Protein AF-W2FJC3-F1 (afdb_monomer)

Solvent-accessible surface area (backbone atoms only — not comparable to full-atom values): 7559 Å² total; per-residue (Å²): 133,71,69,68,61,64,61,53,52,72,72,64,57,83,71,74,96,73,76,71,91,40,78,66,63,78,66,48,84,71,62,97,71,43,64,68,55,53,50,55,52,50,41,62,74,61,22,52,79,92,49,83,65,44,81,54,95,76,22,34,35,27,46,49,66,61,56,48,53,50,51,42,54,50,19,63,74,70,74,44,81,68,68,58,67,70,58,43,57,55,47,50,35,68,78,37,75,73,34,45,74,47,76,48,77,56,98,90,43,81,48,51,28,37,35,35,52,60,82,48,45,82,128

pLDDT: mean 77.77, std 18.78, range [38.41, 96.06]

Secondary structure (DSSP, 8-state):
--HHHHHHHTT-----S-----HHHHTS---TTSHHHHHHHHHHHHTTTTS--EEETTEEEEEHHHHHHHHHHHHHHHTPPPPPHHHHHHHHHHH-TT-EEEEEEETTEEEEEEEEEGGGS--

Mean predicted aligned error: 11.92 Å

Radius of gyration: 17.46 Å; Cα contacts (8 Å, |Δi|>4): 116; chains: 1; bounding box: 32×30×60 Å

Nearest PDB structures (foldseek):
  1dp7-assembly1_P-2  TM=6.918E-01  e=5.496E-02  unclassified
  5x11-assembly3_D  TM=5.726E-01  e=8.435E-01  Bacillus spizizenii str. W23
  5x11-assembly4_G  TM=5.157E-01  e=1.548E+00  Bacillus spizizenii str. W23
  7q34-assembly2_C  TM=5.155E-01  e=2.672E+00  Lactococcus lactis subsp. lactis
  3f8f-assembly1_B  TM=4.908E-01  e=5.210E+00  Lactococcus cremoris subsp. cremoris MG1363

Organism: Phytophthora nicotianae (NCBI:txid4792)

Sequence (123 aa):
MNKFYTYLKQFANPKPKSFFRTSIYDSMPTASNEGIVNYVNELKESGLNEIVHTESQGQYRVEGDIMYQHYQRWCETAGEVPDKRSKFCEKISKLEKRITFKRYKENGATSYGFFFPNDFNPV

Structure (mmCIF, N/CA/C/O backbone):
data_AF-W2FJC3-F1
#
_entry.id   AF-W2FJC3-F1
#
loop_
_atom_site.group_PDB
_atom_site.id
_atom_site.type_symbol
_atom_site.label_atom_id
_atom_site.label_alt_id
_atom_site.label_comp_id
_atom_site.label_asym_id
_atom_site.label_entity_id
_atom_site.label_seq_id
_atom_site.pdbx_PDB_ins_code
_atom_site.Cartn_x
_atom_site.Cartn_y
_atom_site.Cartn_z
_atom_site.occupancy
_atom_site.B_iso_or_equiv
_atom_site.auth_seq_id
_atom_site.auth_comp_id
_atom_site.auth_asym_id
_atom_site.auth_atom_id
_atom_site.pdbx_PDB_model_num
ATOM 1 N N . MET A 1 1 ? -18.001 -3.771 -40.292 1.00 48.88 1 MET A N 1
ATOM 2 C CA . MET A 1 1 ? -17.339 -4.303 -39.077 1.00 48.88 1 MET A CA 1
ATOM 3 C C . MET A 1 1 ? -15.962 -4.823 -39.457 1.00 48.88 1 MET A C 1
ATOM 5 O O . MET A 1 1 ? -15.865 -5.668 -40.338 1.00 48.88 1 MET A O 1
ATOM 9 N N . ASN A 1 2 ? -14.908 -4.247 -38.878 1.00 48.25 2 ASN A N 1
ATOM 10 C CA . ASN A 1 2 ? -13.526 -4.452 -39.311 1.00 48.25 2 ASN A CA 1
ATOM 11 C C . ASN A 1 2 ? -12.990 -5.796 -38.769 1.00 48.25 2 ASN A C 1
ATOM 13 O O . ASN A 1 2 ? -12.710 -5.919 -37.578 1.00 48.25 2 ASN A O 1
ATOM 17 N N . LYS A 1 3 ? -12.907 -6.816 -39.636 1.00 53.28 3 LYS A N 1
ATOM 18 C CA . LYS A 1 3 ? -12.598 -8.224 -39.293 1.00 53.28 3 LYS A CA 1
ATOM 19 C C . LYS A 1 3 ? -11.234 -8.414 -38.6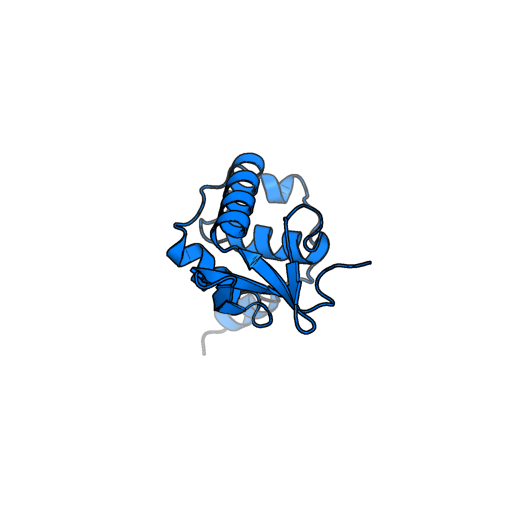06 1.00 53.28 3 LYS A C 1
ATOM 21 O O . LYS A 1 3 ? -11.048 -9.388 -37.884 1.00 53.28 3 LYS A O 1
ATOM 26 N N . PHE A 1 4 ? -10.323 -7.455 -38.768 1.00 54.53 4 PHE A N 1
ATOM 27 C CA . PHE A 1 4 ? -9.021 -7.419 -38.094 1.00 54.53 4 PHE A CA 1
ATOM 28 C C . PHE A 1 4 ? -9.130 -7.301 -36.567 1.00 54.53 4 PHE A C 1
ATOM 30 O O . PHE A 1 4 ? -8.398 -7.961 -35.834 1.00 54.53 4 PHE A O 1
ATOM 37 N N . TYR A 1 5 ? -10.080 -6.503 -36.071 1.00 52.84 5 TYR A N 1
ATOM 38 C CA . TYR A 1 5 ? -10.243 -6.270 -34.634 1.00 52.84 5 TYR A CA 1
ATOM 39 C C . TYR A 1 5 ? -10.733 -7.528 -33.898 1.00 52.84 5 TYR A C 1
ATOM 41 O O . TYR A 1 5 ? -10.348 -7.796 -32.761 1.00 52.84 5 TYR A O 1
ATOM 49 N N . THR A 1 6 ? -11.549 -8.345 -34.567 1.00 56.38 6 THR A N 1
ATOM 50 C CA . THR A 1 6 ? -12.068 -9.605 -34.019 1.00 56.38 6 THR A CA 1
ATOM 51 C C . THR A 1 6 ? -10.973 -10.663 -33.879 1.00 56.38 6 THR A C 1
ATOM 53 O O . THR A 1 6 ? -10.998 -11.432 -32.922 1.00 56.38 6 THR A O 1
ATOM 56 N N . TYR A 1 7 ? -9.990 -10.665 -34.786 1.00 57.50 7 TYR A N 1
ATOM 57 C CA . TYR A 1 7 ? -8.847 -11.580 -34.743 1.00 57.50 7 TYR A CA 1
ATOM 58 C C . TYR A 1 7 ? -7.922 -11.276 -33.555 1.00 57.50 7 TYR A C 1
ATOM 60 O O . TYR A 1 7 ? -7.507 -12.176 -32.831 1.00 57.50 7 TYR A O 1
ATOM 68 N N . LEU A 1 8 ? -7.676 -9.990 -33.281 1.00 56.16 8 LEU A N 1
ATOM 69 C CA . LEU A 1 8 ? -6.838 -9.554 -32.157 1.00 56.16 8 LEU A CA 1
ATOM 70 C C . LEU A 1 8 ? -7.471 -9.839 -30.787 1.00 56.16 8 LEU A C 1
ATOM 72 O O . LEU A 1 8 ? -6.759 -10.075 -29.814 1.00 56.16 8 LEU A O 1
ATOM 76 N N . LYS A 1 9 ? -8.806 -9.883 -30.704 1.00 51.56 9 LYS A N 1
ATOM 77 C CA . LYS A 1 9 ? -9.529 -10.170 -29.455 1.00 51.56 9 LYS A CA 1
ATOM 78 C C . LYS A 1 9 ? -9.243 -11.560 -28.882 1.00 51.56 9 LYS A C 1
ATOM 80 O O . LYS A 1 9 ? -9.331 -11.735 -27.674 1.00 51.56 9 LYS A O 1
ATOM 85 N N . GLN A 1 10 ? -8.880 -12.526 -29.725 1.00 49.50 10 GLN A N 1
ATOM 86 C CA . GLN A 1 10 ? -8.557 -13.893 -29.298 1.00 49.50 10 GLN A CA 1
ATOM 87 C C . GLN A 1 10 ? -7.209 -13.968 -28.563 1.00 49.50 10 GLN A C 1
ATOM 89 O O . GLN A 1 10 ? -7.023 -14.812 -27.690 1.00 49.50 10 GLN A O 1
ATOM 94 N N . PHE A 1 11 ? -6.300 -13.038 -28.866 1.00 52.44 11 PHE A N 1
ATOM 95 C CA . PHE A 1 11 ? -5.015 -12.882 -28.180 1.00 52.44 11 PHE A CA 1
ATOM 96 C C . PHE A 1 11 ? -5.086 -11.902 -27.001 1.00 52.44 11 PHE A C 1
ATOM 98 O O . PHE A 1 11 ? -4.182 -11.874 -26.172 1.00 52.44 11 PHE A O 1
ATOM 105 N N . ALA A 1 12 ? -6.176 -11.138 -26.890 1.00 49.56 12 ALA A N 1
ATOM 106 C CA . ALA A 1 12 ? -6.459 -10.215 -25.792 1.00 49.56 12 ALA A CA 1
ATOM 107 C C . ALA A 1 12 ? -7.154 -10.896 -24.595 1.00 49.56 12 ALA A C 1
ATOM 109 O O . ALA A 1 12 ? -7.859 -10.237 -23.830 1.00 49.56 12 ALA A O 1
ATOM 110 N N . ASN A 1 13 ? -6.987 -12.212 -24.432 1.00 48.31 13 ASN A N 1
ATOM 111 C CA . ASN A 1 13 ? -7.396 -12.882 -23.205 1.00 48.31 13 ASN A CA 1
ATOM 112 C C . ASN A 1 13 ? -6.385 -12.538 -22.098 1.00 48.31 13 ASN A C 1
ATOM 114 O O .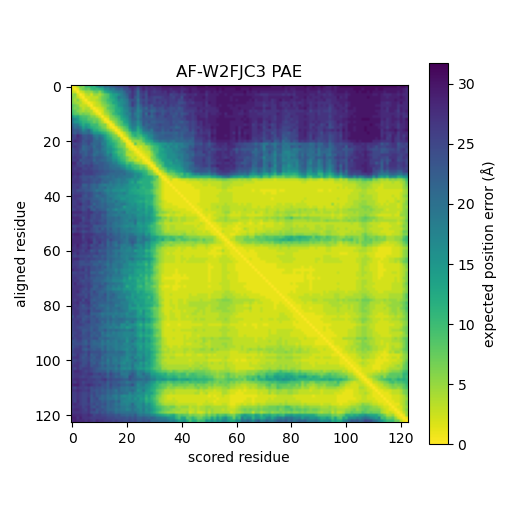 ASN A 1 13 ? -5.191 -12.800 -22.278 1.00 48.31 13 ASN A O 1
ATOM 118 N N . PRO A 1 14 ? -6.821 -11.977 -20.954 1.00 46.25 14 PRO A N 1
ATOM 119 C CA . PRO A 1 14 ? -5.948 -11.796 -19.806 1.00 46.25 14 PRO A CA 1
ATOM 120 C C . PRO A 1 14 ? -5.516 -13.187 -19.343 1.00 46.25 14 PRO A C 1
ATOM 122 O O . PRO A 1 14 ? -6.337 -13.989 -18.894 1.00 46.25 14 PRO A O 1
ATOM 125 N N . LYS A 1 15 ? -4.236 -13.511 -19.540 1.00 47.25 15 LYS A N 1
ATOM 126 C CA . LYS A 1 15 ? -3.696 -14.808 -19.140 1.00 47.25 15 LYS A CA 1
ATOM 127 C C . LYS A 1 15 ? -3.837 -14.988 -17.615 1.00 47.25 15 LYS A C 1
ATOM 129 O O . LYS A 1 15 ? -3.854 -13.992 -16.887 1.00 47.25 15 LYS A O 1
ATOM 134 N N . PRO A 1 16 ? -3.950 -16.235 -17.121 1.00 38.41 16 PRO A N 1
ATOM 135 C CA . PRO A 1 16 ? -4.111 -16.518 -15.697 1.00 38.41 16 PRO A CA 1
ATOM 136 C C . PRO A 1 16 ? -2.974 -15.911 -14.865 1.00 38.41 16 PRO A C 1
ATOM 138 O O . PRO A 1 16 ? -1.820 -15.911 -15.292 1.00 38.41 16 PRO A O 1
ATOM 141 N N . LYS A 1 17 ? -3.322 -15.415 -13.670 1.00 45.31 17 LYS A N 1
ATOM 142 C CA . LYS A 1 17 ? -2.446 -14.791 -12.660 1.00 45.31 17 LYS A CA 1
ATOM 143 C C . LYS A 1 17 ? -1.477 -15.790 -12.014 1.00 45.31 17 LYS A C 1
ATOM 145 O O . LYS A 1 17 ? -1.566 -16.084 -10.831 1.00 45.31 17 LYS A O 1
ATOM 150 N N . SER A 1 18 ? -0.581 -16.3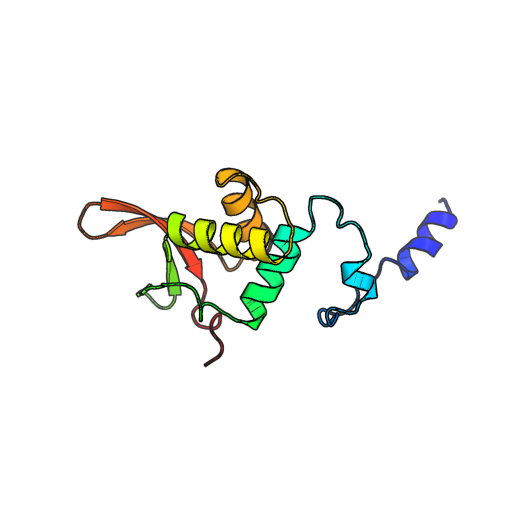41 -12.810 1.00 45.81 18 SER A N 1
ATOM 151 C CA . SER A 1 18 ? 0.599 -17.053 -12.332 1.00 45.81 18 SER A CA 1
ATOM 152 C C . SER A 1 18 ?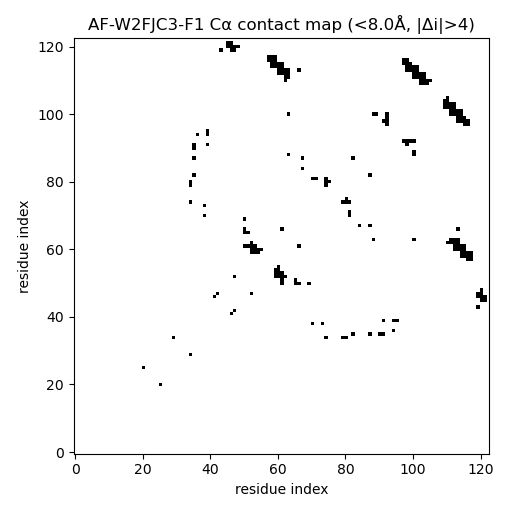 1.640 -16.963 -13.438 1.00 45.81 18 SER A C 1
ATOM 154 O O . SER A 1 18 ? 1.909 -17.915 -14.164 1.00 45.81 18 SER A O 1
ATOM 156 N N . PHE A 1 19 ? 2.149 -15.753 -13.662 1.00 46.50 19 PHE A N 1
ATOM 157 C CA . PHE A 1 19 ? 3.339 -15.576 -14.479 1.00 46.50 19 PHE A CA 1
ATOM 158 C C . PHE A 1 19 ? 4.508 -15.426 -13.526 1.00 46.50 19 PHE A C 1
ATOM 160 O O . PHE A 1 19 ? 4.817 -14.340 -13.048 1.00 46.50 19 PHE A O 1
ATOM 167 N N . PHE A 1 20 ? 5.113 -16.576 -13.236 1.00 45.50 20 PHE A N 1
ATOM 168 C CA . PHE A 1 20 ? 6.472 -16.685 -12.738 1.00 45.50 20 PHE A CA 1
ATOM 169 C C . PHE A 1 20 ? 7.346 -15.634 -13.430 1.00 45.50 20 PHE A C 1
ATOM 171 O O . PHE A 1 20 ? 7.363 -15.565 -14.665 1.00 45.50 20 PHE A O 1
ATOM 178 N N . ARG A 1 21 ? 8.060 -14.830 -12.633 1.00 42.94 21 ARG A N 1
ATOM 179 C CA . ARG A 1 21 ? 9.168 -13.986 -13.094 1.00 42.94 21 ARG A CA 1
ATOM 180 C C . ARG A 1 21 ? 10.105 -14.856 -13.934 1.00 42.94 21 ARG A C 1
ATOM 182 O O . ARG A 1 21 ? 10.839 -15.688 -13.411 1.00 42.94 21 ARG A O 1
ATOM 189 N N . THR A 1 22 ? 10.004 -14.732 -15.250 1.00 47.59 22 THR A N 1
ATOM 190 C CA . THR A 1 22 ? 10.933 -15.350 -16.198 1.00 47.59 22 THR A CA 1
ATOM 191 C C . THR A 1 22 ? 11.891 -14.265 -16.655 1.00 47.59 22 THR A C 1
ATOM 193 O O . THR A 1 22 ? 11.500 -13.104 -16.733 1.00 47.59 22 THR A O 1
ATOM 196 N N . SER A 1 23 ? 13.115 -14.637 -17.030 1.00 48.97 23 SER A N 1
ATOM 197 C CA . SER A 1 23 ? 14.121 -13.700 -17.558 1.00 48.97 23 SER A CA 1
ATOM 198 C C . SER A 1 23 ? 13.624 -12.868 -18.750 1.00 48.97 23 SER A C 1
ATOM 200 O O . SER A 1 23 ? 14.151 -11.799 -19.032 1.00 48.97 23 SER A O 1
ATOM 202 N N . ILE A 1 24 ? 12.581 -13.343 -19.439 1.00 45.09 24 ILE A N 1
ATOM 203 C CA . ILE A 1 24 ? 11.895 -12.628 -20.516 1.00 45.09 24 ILE A CA 1
ATOM 204 C C . ILE A 1 24 ? 11.040 -11.471 -19.970 1.00 45.09 24 ILE A C 1
ATOM 206 O O . ILE A 1 24 ? 11.028 -10.404 -20.577 1.00 45.09 24 ILE A O 1
ATOM 210 N N . TYR A 1 25 ? 10.356 -11.649 -18.836 1.00 49.69 25 TYR A N 1
ATOM 211 C CA . TYR A 1 25 ? 9.563 -10.596 -18.189 1.00 49.69 25 TYR A CA 1
ATOM 212 C C . TYR A 1 25 ? 10.460 -9.453 -17.694 1.00 49.69 25 TYR A C 1
ATOM 214 O O . TYR A 1 25 ? 10.161 -8.296 -17.964 1.00 49.69 25 TYR A O 1
ATOM 222 N N . ASP A 1 26 ? 11.614 -9.783 -17.104 1.00 46.88 26 ASP A N 1
ATOM 223 C CA . ASP A 1 26 ? 12.623 -8.798 -16.675 1.00 46.88 26 ASP A CA 1
ATOM 224 C C . ASP A 1 26 ? 13.274 -8.051 -17.857 1.00 46.88 26 ASP A C 1
ATOM 226 O O . ASP 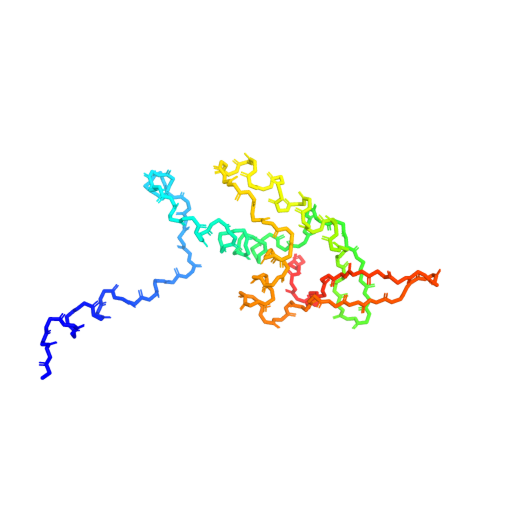A 1 26 ? 13.822 -6.963 -17.696 1.00 46.88 26 ASP A O 1
ATOM 230 N N . SER A 1 27 ? 13.227 -8.631 -19.065 1.00 42.53 27 SER A N 1
ATOM 231 C CA . SER A 1 27 ? 13.793 -8.033 -20.283 1.00 42.53 27 SER A CA 1
ATOM 232 C C . SER A 1 27 ? 12.835 -7.098 -21.029 1.00 42.53 27 SER A C 1
ATOM 234 O O . SER A 1 27 ? 13.248 -6.428 -21.979 1.00 42.53 27 SER A O 1
ATOM 236 N N . MET A 1 28 ? 11.559 -7.049 -20.634 1.00 47.06 28 MET A N 1
ATOM 237 C CA . MET A 1 28 ? 10.597 -6.124 -21.224 1.00 47.06 28 MET A CA 1
ATOM 238 C C . MET A 1 28 ? 10.687 -4.779 -20.496 1.00 47.06 28 MET A C 1
ATOM 240 O O . MET A 1 28 ? 10.514 -4.750 -19.281 1.00 47.06 28 MET A O 1
ATOM 244 N N . PRO A 1 29 ? 10.925 -3.652 -21.196 1.00 42.91 29 PRO A N 1
ATOM 245 C CA . PRO A 1 29 ? 10.787 -2.342 -20.579 1.00 42.91 29 PRO A CA 1
ATOM 246 C C . PRO A 1 29 ? 9.319 -2.179 -20.182 1.00 42.91 29 PRO A C 1
ATOM 248 O O . PRO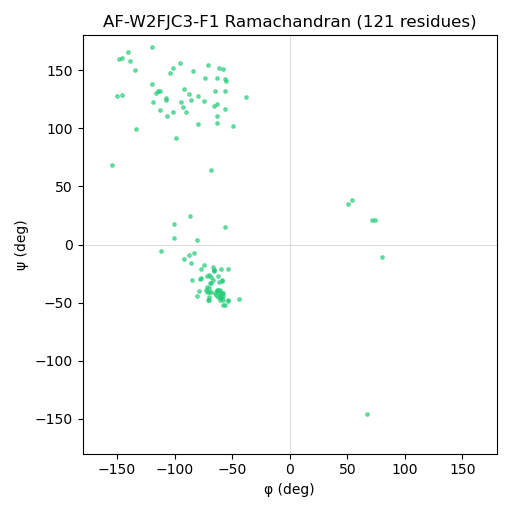 A 1 29 ? 8.454 -2.004 -21.045 1.00 42.91 29 PRO A O 1
ATOM 251 N N . THR A 1 30 ? 9.039 -2.299 -18.885 1.00 45.41 30 THR A N 1
ATOM 252 C CA . THR A 1 30 ? 7.704 -2.139 -18.320 1.00 45.41 30 THR A CA 1
ATOM 253 C C . THR A 1 30 ? 7.201 -0.761 -18.733 1.00 45.41 30 THR A C 1
ATOM 255 O O . THR A 1 30 ? 7.782 0.283 -18.420 1.00 45.41 30 THR A O 1
ATOM 258 N N . ALA A 1 31 ? 6.126 -0.728 -19.525 1.00 42.22 31 ALA A N 1
ATOM 259 C CA . ALA A 1 31 ? 5.444 0.528 -19.783 1.00 42.22 31 ALA A CA 1
ATOM 260 C C . ALA A 1 31 ? 5.059 1.094 -18.411 1.00 42.22 31 ALA A C 1
ATOM 262 O O . ALA A 1 31 ? 4.526 0.359 -17.581 1.00 42.22 31 ALA A O 1
ATOM 263 N N . SER A 1 32 ? 5.338 2.377 -18.172 1.00 49.53 32 SER A N 1
ATOM 264 C CA . SER A 1 32 ? 5.391 3.073 -16.870 1.00 49.53 32 SER A CA 1
ATOM 265 C C . SER A 1 32 ? 4.131 3.025 -15.967 1.00 49.53 32 SER A C 1
ATOM 267 O O . SER A 1 32 ? 3.972 3.844 -15.063 1.00 49.53 32 SER A O 1
ATOM 269 N N . ASN A 1 33 ? 3.174 2.139 -16.237 1.00 52.94 33 ASN A N 1
ATOM 270 C CA . ASN A 1 33 ? 1.991 1.840 -15.442 1.00 52.94 33 ASN A CA 1
ATOM 271 C C . ASN A 1 33 ? 1.999 0.435 -14.804 1.00 52.94 33 ASN A C 1
ATOM 273 O O . ASN A 1 33 ? 1.084 0.157 -14.028 1.00 52.94 33 ASN A O 1
ATOM 277 N N . GLU A 1 34 ? 2.982 -0.427 -15.085 1.00 70.56 34 GLU A N 1
ATOM 278 C CA . GLU A 1 34 ? 2.996 -1.818 -14.598 1.00 70.56 34 GLU A CA 1
ATOM 279 C C . GLU A 1 34 ? 3.570 -1.985 -13.185 1.00 70.56 34 GLU A C 1
ATOM 281 O O . GLU A 1 34 ? 3.070 -2.827 -12.441 1.00 70.56 34 GLU A O 1
ATOM 286 N N . GLY A 1 35 ? 4.518 -1.144 -12.752 1.00 83.12 35 GLY A N 1
ATOM 287 C CA . GLY A 1 35 ? 5.195 -1.310 -11.457 1.00 83.12 35 GLY A CA 1
ATOM 288 C C . GLY A 1 35 ? 4.237 -1.434 -10.265 1.00 83.12 35 GLY A C 1
ATOM 289 O O . GLY A 1 35 ? 4.314 -2.375 -9.484 1.00 83.12 35 GLY A O 1
ATOM 290 N N . ILE A 1 36 ? 3.241 -0.553 -10.156 1.00 87.88 36 ILE A N 1
ATOM 291 C CA . ILE A 1 36 ? 2.242 -0.639 -9.074 1.00 87.88 36 ILE A CA 1
ATOM 292 C C . ILE A 1 36 ? 1.280 -1.828 -9.206 1.00 87.88 36 ILE A C 1
ATOM 294 O O . ILE A 1 36 ? 0.756 -2.305 -8.203 1.00 87.88 36 ILE A O 1
ATOM 298 N N . VAL A 1 37 ? 1.039 -2.323 -10.421 1.00 88.25 37 VAL A N 1
ATOM 299 C CA . VAL A 1 37 ? 0.235 -3.535 -10.631 1.00 88.25 37 VAL A CA 1
ATOM 300 C C . VAL A 1 37 ? 1.010 -4.753 -10.139 1.00 88.25 37 VAL A C 1
ATOM 302 O O . VAL A 1 37 ? 0.449 -5.563 -9.403 1.00 88.25 37 VAL A O 1
ATOM 305 N N . ASN A 1 38 ? 2.297 -4.839 -10.483 1.00 88.75 38 ASN A N 1
ATOM 306 C CA . ASN A 1 38 ? 3.202 -5.887 -10.014 1.00 88.75 38 ASN A CA 1
ATOM 307 C C . ASN A 1 38 ? 3.320 -5.853 -8.487 1.00 88.75 38 ASN A C 1
ATOM 309 O O . ASN A 1 38 ? 3.065 -6.864 -7.841 1.00 88.75 38 ASN A O 1
ATOM 313 N N . TYR A 1 39 ? 3.544 -4.670 -7.909 1.00 91.44 39 TYR A N 1
ATOM 314 C CA . TYR A 1 39 ? 3.554 -4.472 -6.461 1.00 91.44 39 TYR A CA 1
ATOM 315 C C . TYR A 1 39 ? 2.276 -4.981 -5.783 1.00 91.44 39 TYR A C 1
ATOM 317 O O . TYR A 1 39 ? 2.342 -5.716 -4.806 1.00 91.44 39 TYR A O 1
ATOM 325 N N . VAL A 1 40 ? 1.096 -4.615 -6.296 1.00 89.38 40 VAL A N 1
ATOM 326 C CA . VAL A 1 40 ? -0.188 -5.043 -5.714 1.00 89.38 40 VAL A CA 1
ATOM 327 C C . VAL A 1 40 ? -0.408 -6.551 -5.857 1.00 89.38 40 VAL A C 1
ATOM 329 O O . VAL A 1 40 ? -1.078 -7.138 -5.011 1.00 89.38 40 VAL A O 1
ATOM 332 N N . ASN A 1 41 ? 0.111 -7.185 -6.908 1.00 87.31 41 ASN A N 1
ATOM 333 C CA . ASN A 1 41 ? 0.042 -8.638 -7.054 1.00 87.31 41 ASN A CA 1
ATOM 334 C C . ASN A 1 41 ? 0.970 -9.337 -6.056 1.00 87.31 41 ASN A C 1
ATOM 336 O O . ASN A 1 41 ? 0.500 -10.211 -5.336 1.00 87.31 41 ASN A O 1
ATOM 340 N N . GLU A 1 42 ? 2.226 -8.901 -5.945 1.00 88.75 42 GLU A N 1
ATOM 341 C CA . GLU A 1 42 ? 3.173 -9.437 -4.958 1.00 88.75 42 GLU A CA 1
ATOM 342 C C . GLU A 1 42 ? 2.645 -9.254 -3.535 1.00 88.75 42 GLU A C 1
ATOM 344 O O . GLU A 1 42 ? 2.648 -10.195 -2.755 1.00 88.75 42 GLU A O 1
ATOM 349 N N . LEU A 1 43 ? 2.064 -8.091 -3.232 1.00 90.31 43 LEU A N 1
ATOM 350 C CA . LEU A 1 43 ? 1.416 -7.805 -1.953 1.00 90.31 43 LEU A CA 1
ATOM 351 C C . LEU A 1 43 ? 0.257 -8.768 -1.630 1.00 90.31 43 LEU A C 1
ATOM 353 O O . LEU A 1 43 ? -0.010 -9.038 -0.465 1.00 90.31 43 LEU A O 1
ATOM 357 N N . LYS A 1 44 ? -0.463 -9.278 -2.636 1.00 86.25 44 LYS A N 1
ATOM 358 C CA . LYS A 1 44 ? -1.528 -10.277 -2.424 1.00 86.25 44 LYS A CA 1
ATOM 359 C C . LYS A 1 44 ? -0.974 -11.672 -2.171 1.00 86.25 44 LYS A C 1
ATOM 361 O O . LYS A 1 44 ? -1.646 -12.469 -1.528 1.00 86.25 44 LYS A O 1
ATOM 366 N N . GLU A 1 45 ? 0.196 -11.976 -2.721 1.00 86.12 45 GLU A N 1
ATOM 367 C CA . GLU A 1 45 ? 0.859 -13.267 -2.547 1.00 86.12 45 GLU A CA 1
ATOM 368 C C . GLU A 1 45 ? 1.594 -13.331 -1.206 1.00 86.12 45 GLU A C 1
ATOM 370 O O . GLU A 1 45 ? 1.475 -14.320 -0.487 1.00 86.12 45 GLU A O 1
ATOM 375 N N . SER A 1 46 ? 2.318 -12.268 -0.848 1.00 85.31 46 SER A N 1
ATOM 376 C CA . SER A 1 46 ? 3.090 -12.181 0.394 1.00 85.31 46 SER A CA 1
ATOM 377 C C . SER A 1 46 ? 2.276 -11.701 1.595 1.00 85.31 46 SER A C 1
ATOM 379 O O . SER A 1 46 ? 2.723 -11.864 2.731 1.00 85.31 46 SER A O 1
ATOM 381 N N . GLY A 1 47 ? 1.099 -11.116 1.367 1.00 88.69 47 GLY A N 1
ATOM 382 C CA . GLY A 1 47 ? 0.285 -10.504 2.410 1.00 88.69 47 GLY A CA 1
ATOM 383 C C . GLY A 1 47 ? 0.946 -9.260 3.010 1.00 88.69 47 GLY A C 1
ATOM 384 O O . GLY A 1 47 ? 1.629 -8.492 2.334 1.00 88.69 47 GLY A O 1
ATOM 385 N N . LEU A 1 48 ? 0.733 -9.037 4.308 1.00 89.31 48 LEU A N 1
ATOM 386 C CA . LEU A 1 48 ? 1.295 -7.899 5.052 1.00 89.31 48 LEU A CA 1
ATOM 387 C C . LEU A 1 48 ? 2.523 -8.286 5.887 1.00 89.31 48 LEU A C 1
ATOM 389 O O . LEU A 1 48 ? 2.898 -7.551 6.798 1.00 89.31 48 LEU A O 1
ATOM 393 N N . ASN A 1 49 ? 3.147 -9.427 5.597 1.00 85.06 49 ASN A N 1
ATOM 394 C CA . ASN A 1 49 ? 4.188 -10.023 6.438 1.00 85.06 49 ASN A CA 1
ATOM 395 C C . ASN A 1 49 ? 5.416 -9.117 6.669 1.00 85.06 49 ASN A C 1
ATOM 397 O O . ASN A 1 49 ? 6.009 -9.158 7.743 1.00 85.06 49 ASN A O 1
ATOM 401 N N . GLU A 1 50 ? 5.763 -8.252 5.712 1.00 86.44 50 GLU A N 1
ATOM 402 C CA . GLU A 1 50 ? 6.886 -7.300 5.822 1.00 86.44 50 GLU A CA 1
ATOM 403 C C . GLU A 1 50 ? 6.447 -5.868 6.183 1.00 86.44 50 GLU A C 1
ATOM 405 O O . GLU A 1 50 ? 7.252 -4.933 6.209 1.00 86.44 50 GLU A O 1
ATOM 410 N N . ILE A 1 51 ? 5.156 -5.669 6.462 1.00 92.06 51 ILE A N 1
ATOM 411 C CA . ILE A 1 51 ? 4.552 -4.355 6.667 1.00 92.06 51 ILE A CA 1
ATOM 412 C C . ILE A 1 51 ? 3.990 -4.279 8.079 1.00 92.06 51 ILE A C 1
ATOM 414 O O . ILE A 1 51 ? 3.112 -5.050 8.458 1.00 92.06 51 ILE A O 1
ATOM 418 N N . VAL A 1 52 ? 4.439 -3.294 8.856 1.00 91.56 52 VAL A N 1
ATOM 419 C CA . VAL A 1 52 ? 3.879 -3.042 10.189 1.00 91.56 52 VAL A CA 1
ATOM 420 C C . VAL A 1 52 ? 2.403 -2.659 10.057 1.00 91.56 52 VAL A C 1
ATOM 422 O O . VAL A 1 52 ? 2.059 -1.672 9.403 1.00 91.56 52 VAL A O 1
ATOM 425 N N . HIS A 1 53 ? 1.534 -3.441 10.695 1.00 92.44 53 HIS A N 1
ATOM 426 C CA . HIS A 1 53 ? 0.087 -3.276 10.642 1.00 92.44 53 HIS A CA 1
ATOM 427 C C . HIS A 1 53 ? -0.555 -3.495 12.015 1.00 92.44 53 HIS A C 1
ATOM 429 O O . HIS A 1 53 ? 0.010 -4.131 12.901 1.00 92.44 53 HIS A O 1
ATOM 435 N N . THR A 1 54 ? -1.750 -2.942 12.198 1.00 90.75 54 THR A N 1
ATOM 436 C CA . THR A 1 54 ? -2.568 -3.120 13.402 1.00 90.75 54 THR A CA 1
ATOM 437 C C . THR A 1 54 ? -3.849 -3.844 13.030 1.00 90.75 54 THR A C 1
ATOM 439 O O . THR A 1 54 ? -4.539 -3.419 12.106 1.00 90.75 54 THR A O 1
ATOM 442 N N . GLU A 1 55 ? -4.216 -4.894 13.756 1.00 89.75 55 GLU A N 1
ATOM 443 C CA . GLU A 1 55 ? -5.541 -5.493 13.606 1.00 89.75 55 GLU A CA 1
ATOM 444 C C . GLU A 1 55 ? -6.586 -4.671 14.375 1.00 89.75 55 GLU A C 1
ATOM 446 O O . GLU A 1 55 ? -6.417 -4.352 15.552 1.00 89.75 55 GLU A O 1
ATOM 451 N N . SER A 1 56 ? -7.670 -4.287 13.704 1.00 80.44 56 SER A N 1
ATOM 452 C CA 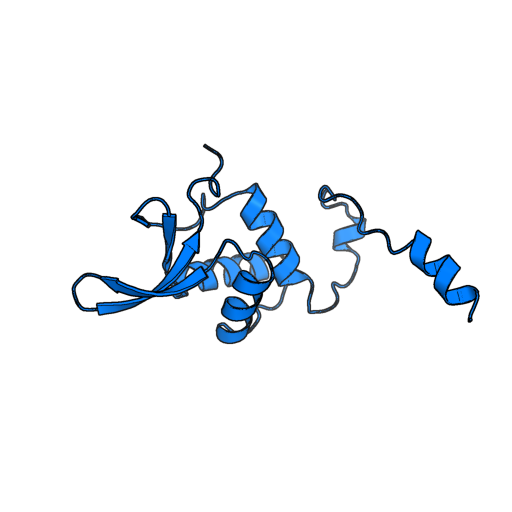. SER A 1 56 ? -8.772 -3.545 14.310 1.00 80.44 56 SER A CA 1
ATOM 453 C C . SER A 1 56 ? -10.086 -3.866 13.608 1.00 80.44 56 SER A C 1
ATOM 455 O O . SER A 1 56 ? -10.195 -3.735 12.392 1.00 80.44 56 SER A O 1
ATOM 457 N N . GLN A 1 57 ? -11.106 -4.254 14.381 1.00 81.81 57 GLN A N 1
ATOM 458 C CA . GLN A 1 57 ? -12.475 -4.479 13.889 1.00 81.81 57 GLN A CA 1
ATOM 459 C C . GLN A 1 57 ? -12.575 -5.464 12.707 1.00 81.81 57 GLN A C 1
ATOM 461 O O . GLN A 1 57 ? -13.369 -5.261 11.790 1.00 81.81 57 GLN A O 1
ATOM 466 N N . GLY A 1 58 ? -11.777 -6.535 12.717 1.00 84.38 58 GLY A N 1
ATOM 467 C CA . GLY A 1 58 ? -11.799 -7.531 11.641 1.00 84.38 58 GLY A CA 1
ATOM 468 C C . GLY A 1 58 ? -11.145 -7.057 10.336 1.00 84.38 58 GLY A C 1
ATOM 469 O O . GLY A 1 58 ? -11.466 -7.575 9.263 1.00 84.38 58 GLY A O 1
ATOM 470 N N . GLN A 1 59 ? -10.275 -6.046 10.420 1.00 91.00 59 GLN A N 1
ATOM 471 C CA . GLN A 1 59 ? -9.443 -5.560 9.323 1.00 91.00 59 GLN A CA 1
ATOM 472 C C . GLN A 1 59 ? -8.001 -5.342 9.793 1.00 91.00 59 GLN A C 1
ATOM 474 O O . GLN A 1 59 ? -7.765 -4.930 10.932 1.00 91.00 59 GLN A O 1
ATOM 479 N N . TYR A 1 60 ? -7.040 -5.496 8.884 1.00 93.00 60 TYR A N 1
ATOM 480 C CA . TYR A 1 60 ? -5.685 -4.998 9.094 1.00 93.00 60 TYR A CA 1
ATOM 481 C C . TYR A 1 60 ? -5.583 -3.551 8.630 1.00 93.00 60 TYR A C 1
ATOM 483 O O . TYR A 1 60 ? -5.959 -3.201 7.512 1.00 93.00 60 TYR A O 1
ATOM 491 N N . ARG A 1 61 ? -5.053 -2.691 9.488 1.00 93.50 61 ARG A N 1
ATOM 492 C CA . ARG A 1 61 ? -4.803 -1.283 9.208 1.00 93.50 61 ARG A CA 1
ATOM 493 C C . ARG A 1 61 ? -3.306 -1.055 9.053 1.00 93.50 61 ARG A C 1
ATOM 495 O O . ARG A 1 61 ? -2.542 -1.336 9.971 1.00 93.50 61 ARG A O 1
ATOM 502 N N . VAL A 1 62 ? -2.913 -0.462 7.933 1.00 94.31 62 VAL A N 1
ATOM 503 C CA . VAL A 1 62 ? -1.547 0.011 7.676 1.00 94.31 62 VAL A CA 1
ATOM 504 C C . VAL A 1 62 ? -1.572 1.529 7.565 1.00 94.31 62 VAL A C 1
ATOM 506 O O . VAL A 1 62 ? -2.405 2.084 6.844 1.00 94.31 62 VAL A O 1
ATOM 509 N N . GLU A 1 63 ? -0.667 2.225 8.248 1.00 94.25 63 GLU A N 1
ATOM 510 C CA . GLU A 1 63 ? -0.552 3.676 8.088 1.00 94.25 63 GLU A CA 1
ATOM 511 C C . GLU A 1 63 ? -0.150 4.049 6.659 1.00 94.25 63 GLU A C 1
ATOM 513 O O . GLU A 1 63 ? 0.657 3.377 6.014 1.00 94.25 63 GLU A O 1
ATOM 518 N N . GLY A 1 64 ? -0.697 5.153 6.148 1.00 92.62 64 GLY A N 1
ATOM 519 C CA . GLY A 1 64 ? -0.460 5.560 4.766 1.00 92.62 64 GLY A CA 1
ATOM 520 C C . GLY A 1 64 ? 1.012 5.847 4.456 1.00 92.62 64 GLY A C 1
ATOM 521 O O . GLY A 1 64 ? 1.438 5.631 3.325 1.00 92.62 64 GLY A O 1
ATOM 522 N N . ASP A 1 65 ? 1.775 6.349 5.431 1.00 92.88 65 ASP A N 1
ATOM 523 C CA . ASP A 1 65 ? 3.219 6.579 5.296 1.00 92.88 65 ASP A CA 1
ATOM 524 C C . ASP A 1 65 ? 3.999 5.265 5.244 1.00 92.88 65 ASP A C 1
ATOM 526 O O . ASP A 1 65 ? 4.793 5.075 4.327 1.00 92.88 65 ASP A O 1
ATOM 530 N N . ILE A 1 66 ? 3.708 4.335 6.158 1.00 94.44 66 ILE A N 1
ATOM 531 C CA . ILE A 1 66 ? 4.334 3.005 6.206 1.00 94.44 66 ILE A CA 1
ATOM 532 C C . ILE A 1 66 ? 4.103 2.262 4.886 1.00 94.44 66 ILE A C 1
ATOM 534 O O . ILE A 1 66 ? 5.043 1.760 4.273 1.00 94.44 66 ILE A O 1
ATOM 538 N N . MET A 1 67 ? 2.858 2.257 4.404 1.00 95.19 67 MET A N 1
ATOM 539 C CA . MET A 1 67 ? 2.497 1.583 3.159 1.00 95.19 67 MET A CA 1
ATOM 540 C C . MET A 1 67 ? 3.217 2.181 1.942 1.00 95.19 67 MET A C 1
ATOM 542 O O . MET A 1 67 ? 3.643 1.457 1.042 1.00 95.19 67 MET A O 1
ATOM 546 N N . TYR A 1 68 ? 3.356 3.509 1.903 1.00 95.88 68 TYR A N 1
ATOM 547 C CA . TYR A 1 68 ? 4.042 4.188 0.808 1.00 95.88 68 TYR A CA 1
ATOM 548 C C . TYR A 1 68 ? 5.557 3.964 0.855 1.00 95.88 68 TYR A C 1
ATOM 550 O O . TYR A 1 68 ? 6.155 3.694 -0.181 1.00 95.88 68 TYR A O 1
ATOM 558 N N . GLN A 1 69 ? 6.171 3.994 2.040 1.00 95.69 69 GLN A N 1
ATOM 559 C CA . GLN A 1 69 ? 7.593 3.684 2.209 1.00 95.69 69 GLN A CA 1
ATOM 560 C C . GLN A 1 69 ? 7.921 2.252 1.783 1.00 95.69 69 GLN A C 1
ATOM 562 O O . GLN A 1 69 ? 8.934 2.026 1.124 1.00 95.69 69 GLN A O 1
ATOM 567 N N . HIS A 1 70 ? 7.055 1.292 2.114 1.00 96.06 70 HIS A N 1
ATOM 568 C CA . HIS A 1 70 ? 7.207 -0.085 1.654 1.00 96.06 70 HIS A CA 1
ATOM 569 C C . HIS A 1 70 ? 7.188 -0.166 0.119 1.00 96.06 70 HIS A C 1
ATOM 571 O O . HIS A 1 70 ? 8.084 -0.753 -0.483 1.00 96.06 70 HIS A O 1
ATOM 577 N N . TYR A 1 71 ? 6.236 0.513 -0.528 1.00 94.88 71 TYR A N 1
ATOM 578 C CA . TYR A 1 71 ? 6.194 0.603 -1.989 1.00 94.88 71 TYR A CA 1
ATOM 579 C C . TYR A 1 71 ? 7.444 1.267 -2.588 1.00 94.88 71 TYR A C 1
ATOM 581 O O . TYR A 1 71 ? 7.940 0.803 -3.610 1.00 94.88 71 TYR A O 1
ATOM 589 N N . GLN A 1 72 ? 7.988 2.313 -1.958 1.00 95.19 72 GLN A N 1
ATOM 590 C CA . GLN A 1 72 ? 9.221 2.958 -2.426 1.00 95.19 72 GLN A CA 1
ATOM 591 C C . GLN A 1 72 ? 10.414 1.995 -2.394 1.00 95.19 72 GLN A C 1
ATOM 593 O O . GLN A 1 72 ? 11.123 1.887 -3.389 1.00 95.19 72 GLN A O 1
ATOM 598 N N . ARG A 1 73 ? 10.583 1.236 -1.305 1.00 94.44 73 ARG A N 1
ATOM 599 C CA . ARG A 1 73 ? 11.639 0.212 -1.193 1.00 94.44 73 ARG A CA 1
ATOM 600 C C . ARG A 1 73 ? 11.468 -0.912 -2.209 1.00 94.44 73 ARG A C 1
ATOM 602 O O . ARG A 1 73 ? 12.443 -1.381 -2.795 1.00 94.44 73 ARG A O 1
ATOM 609 N N . TRP A 1 74 ? 10.224 -1.328 -2.437 1.00 93.88 74 TRP A N 1
ATOM 610 C CA . TRP A 1 74 ? 9.915 -2.299 -3.479 1.00 93.88 74 TRP A CA 1
ATOM 611 C C . TRP A 1 74 ? 10.321 -1.769 -4.861 1.00 93.88 74 TRP A C 1
ATOM 613 O O . TRP A 1 74 ? 10.991 -2.476 -5.607 1.00 93.88 74 TRP A O 1
ATOM 623 N N . CYS A 1 75 ? 10.002 -0.505 -5.172 1.00 91.31 75 CYS A N 1
ATOM 624 C CA . CYS A 1 75 ? 10.397 0.129 -6.432 1.00 91.31 75 CYS A CA 1
ATOM 625 C C . CYS A 1 75 ? 11.921 0.164 -6.602 1.00 91.31 75 CYS A C 1
ATOM 627 O O . CYS A 1 75 ? 12.418 -0.212 -7.657 1.00 91.31 75 CYS A O 1
ATOM 629 N N . GLU A 1 76 ? 12.660 0.546 -5.556 1.00 91.12 76 GLU A N 1
ATOM 630 C CA . GLU A 1 76 ? 14.131 0.551 -5.561 1.00 91.12 76 GLU A CA 1
ATOM 631 C C . GLU A 1 76 ? 14.707 -0.839 -5.867 1.00 91.12 76 GLU A C 1
ATOM 633 O O . GLU A 1 76 ? 15.641 -0.963 -6.656 1.00 91.12 76 GLU A O 1
ATOM 638 N N . THR A 1 77 ? 14.114 -1.887 -5.291 1.00 88.62 77 THR A N 1
ATOM 639 C CA . THR A 1 77 ? 14.545 -3.279 -5.498 1.00 88.62 77 THR A CA 1
ATOM 640 C C . THR A 1 77 ? 14.197 -3.785 -6.900 1.00 88.62 77 THR A C 1
ATOM 642 O O . THR A 1 77 ? 14.968 -4.532 -7.498 1.00 88.62 77 THR A O 1
ATOM 645 N N . ALA A 1 78 ? 13.049 -3.370 -7.436 1.00 84.50 78 ALA A N 1
ATOM 646 C CA . ALA A 1 78 ? 12.564 -3.761 -8.758 1.00 84.50 78 ALA A CA 1
ATOM 647 C C . ALA A 1 78 ? 13.151 -2.919 -9.910 1.00 84.50 78 ALA A C 1
ATOM 649 O O . ALA A 1 78 ? 12.902 -3.230 -11.071 1.00 84.50 78 ALA A O 1
ATOM 650 N N . GLY A 1 79 ? 13.904 -1.850 -9.617 1.00 86.25 79 GLY A N 1
ATOM 651 C CA . GLY A 1 79 ? 14.378 -0.897 -10.629 1.00 86.25 79 GLY A CA 1
ATOM 652 C C . GLY A 1 79 ? 13.271 -0.004 -11.210 1.00 86.25 79 GLY A C 1
ATOM 653 O O . GLY A 1 79 ? 13.426 0.554 -12.294 1.00 86.25 79 GLY A O 1
ATOM 654 N N . GLU A 1 80 ? 12.156 0.137 -10.494 1.00 86.94 80 GLU A N 1
ATOM 655 C CA . GLU A 1 80 ? 10.989 0.931 -10.880 1.00 86.94 80 GLU A CA 1
ATOM 656 C C . GLU A 1 80 ? 11.051 2.342 -10.269 1.00 86.94 80 GLU A C 1
ATOM 658 O O . GLU A 1 80 ? 11.662 2.575 -9.224 1.00 86.94 80 GLU A O 1
ATOM 663 N N . VAL A 1 81 ? 10.370 3.311 -10.889 1.00 88.44 81 VAL A N 1
ATOM 664 C CA . VAL A 1 81 ? 10.249 4.671 -10.335 1.00 88.44 81 VAL A CA 1
ATOM 665 C C . VAL A 1 81 ? 8.945 4.781 -9.539 1.00 88.44 81 VAL A C 1
ATOM 667 O O . VAL A 1 81 ? 7.872 4.580 -10.116 1.00 88.44 81 VAL A O 1
ATOM 670 N N . PRO A 1 82 ? 8.984 5.145 -8.242 1.00 90.12 82 PRO A N 1
ATOM 671 C CA . PRO A 1 82 ? 7.772 5.220 -7.438 1.00 90.12 82 PRO A CA 1
ATOM 672 C C . PRO A 1 82 ? 6.823 6.314 -7.946 1.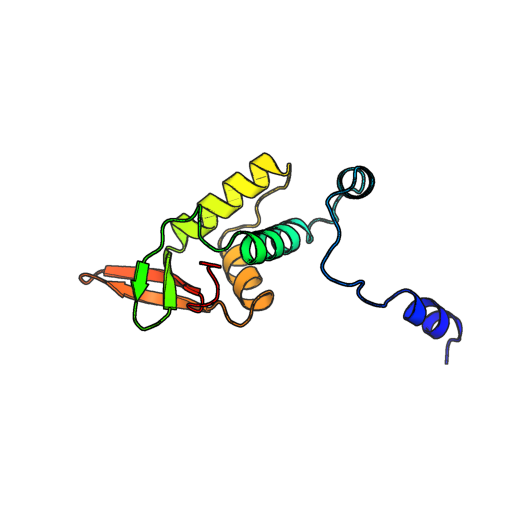00 90.12 82 PRO A C 1
ATOM 674 O O . PRO A 1 82 ? 7.203 7.471 -8.149 1.00 90.12 82 PRO A O 1
ATOM 677 N N . ASP A 1 83 ? 5.545 5.958 -8.100 1.00 89.50 83 ASP A N 1
ATOM 678 C CA . ASP A 1 83 ? 4.467 6.929 -8.297 1.00 89.50 83 ASP A CA 1
ATOM 679 C C . ASP A 1 83 ? 4.409 7.925 -7.123 1.00 89.50 83 ASP A C 1
ATOM 681 O O . ASP A 1 83 ? 4.673 7.573 -5.976 1.00 89.50 83 ASP A O 1
ATOM 685 N N . LYS A 1 84 ? 3.954 9.162 -7.373 1.00 92.12 84 LYS A N 1
ATOM 686 C CA . LYS A 1 84 ? 3.660 10.121 -6.290 1.00 92.12 84 LYS A CA 1
ATOM 687 C C . LYS A 1 84 ? 2.661 9.519 -5.296 1.00 92.12 84 LYS A C 1
ATOM 689 O O . LYS A 1 84 ? 1.657 8.943 -5.714 1.00 92.12 84 LYS A O 1
ATOM 694 N N . ARG A 1 85 ? 2.852 9.775 -3.998 1.00 90.81 85 ARG A N 1
ATOM 695 C CA . ARG A 1 85 ? 2.000 9.265 -2.905 1.00 90.81 85 ARG A CA 1
ATOM 696 C C . ARG A 1 85 ? 0.493 9.361 -3.159 1.00 90.81 85 ARG A C 1
ATOM 698 O O . ARG A 1 85 ? -0.221 8.389 -2.954 1.00 90.81 85 ARG A O 1
ATOM 705 N N . SER A 1 86 ? -0.005 10.504 -3.630 1.00 88.44 86 SER A N 1
ATOM 706 C CA . SER A 1 86 ? -1.436 10.677 -3.925 1.00 88.44 86 SER A CA 1
ATOM 707 C C . SER A 1 86 ? -1.940 9.698 -4.992 1.00 88.44 86 SER A C 1
ATOM 709 O O . SER A 1 86 ? -2.988 9.078 -4.822 1.00 88.44 86 SER A O 1
ATOM 711 N N . LYS A 1 87 ? -1.160 9.516 -6.061 1.00 90.00 87 LYS A N 1
ATOM 712 C CA . LYS A 1 87 ? -1.452 8.596 -7.165 1.00 90.00 87 LYS A CA 1
ATOM 713 C C . LYS A 1 87 ? -1.324 7.138 -6.724 1.00 90.00 87 LYS A C 1
ATOM 715 O O . LYS A 1 87 ? -2.144 6.318 -7.120 1.00 90.00 87 LYS A O 1
ATOM 720 N N . PHE A 1 88 ? -0.347 6.830 -5.874 1.00 91.94 88 PHE A N 1
ATOM 721 C CA . PHE A 1 88 ? -0.209 5.522 -5.238 1.00 91.94 88 PHE A CA 1
ATOM 722 C C . PHE A 1 88 ? -1.460 5.147 -4.430 1.00 91.94 88 PHE A C 1
ATOM 724 O O . PHE A 1 88 ? -2.057 4.099 -4.681 1.00 91.94 88 PHE A O 1
ATOM 731 N N . CYS A 1 89 ? -1.909 6.031 -3.528 1.00 91.00 89 CYS A N 1
ATOM 732 C CA . CYS A 1 89 ? -3.100 5.788 -2.712 1.00 91.00 89 CYS A CA 1
ATOM 733 C C . CYS A 1 89 ? -4.347 5.549 -3.570 1.00 91.00 89 CYS A C 1
ATOM 735 O O . CYS A 1 89 ? -5.110 4.619 -3.313 1.00 91.00 89 CYS A O 1
ATOM 737 N N . GLU A 1 90 ? -4.536 6.359 -4.612 1.00 88.62 90 GLU A N 1
ATOM 738 C CA . GLU A 1 90 ? -5.657 6.210 -5.539 1.00 88.62 90 GLU A CA 1
ATOM 739 C C . GLU A 1 90 ? -5.598 4.881 -6.308 1.00 88.62 90 GLU A C 1
ATOM 741 O O . GLU A 1 90 ? -6.612 4.199 -6.466 1.00 88.62 90 GLU A O 1
ATOM 746 N N . LYS A 1 91 ? -4.414 4.498 -6.792 1.00 90.00 91 LYS A N 1
ATOM 747 C CA . LYS A 1 91 ? -4.235 3.292 -7.602 1.00 90.00 91 LYS A CA 1
ATOM 748 C C . LYS A 1 91 ? -4.413 2.006 -6.799 1.00 90.00 91 LYS A C 1
ATOM 750 O O . LYS A 1 91 ? -5.072 1.107 -7.313 1.00 90.00 91 LYS A O 1
ATOM 755 N N . ILE A 1 92 ? -3.906 1.915 -5.565 1.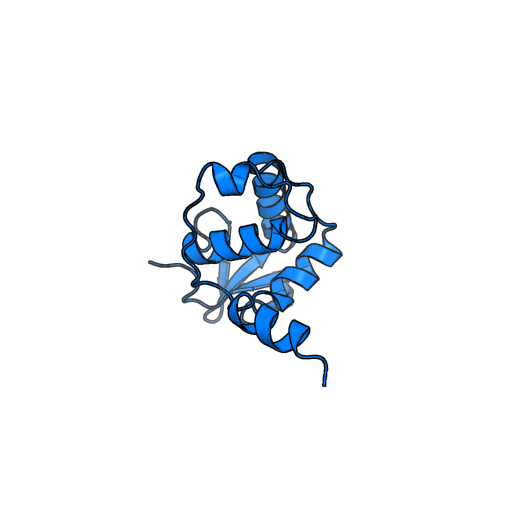00 89.69 92 ILE A N 1
ATOM 756 C CA . ILE A 1 92 ? -4.110 0.720 -4.723 1.00 89.69 92 ILE A CA 1
ATOM 757 C C . ILE A 1 92 ? -5.600 0.429 -4.555 1.00 89.69 92 ILE A C 1
ATOM 759 O O . ILE A 1 92 ? -6.045 -0.672 -4.872 1.00 89.69 92 ILE A O 1
ATOM 763 N N . SER A 1 93 ? -6.387 1.425 -4.141 1.00 83.88 93 SER A N 1
ATOM 764 C CA . SER A 1 93 ? -7.827 1.238 -3.931 1.00 83.88 93 SER A CA 1
ATOM 765 C C . SER A 1 93 ? -8.601 0.950 -5.223 1.00 83.88 93 SER A C 1
ATOM 767 O O . SER A 1 93 ? -9.681 0.363 -5.177 1.00 83.88 93 SER A O 1
ATOM 769 N N . LYS A 1 94 ? -8.067 1.323 -6.394 1.00 86.62 94 LYS A N 1
ATOM 770 C CA . LYS A 1 94 ? -8.641 0.942 -7.697 1.00 86.62 94 LYS A CA 1
ATOM 771 C C . LYS A 1 94 ? -8.285 -0.488 -8.109 1.00 86.62 94 LYS A C 1
ATOM 773 O O . LYS A 1 94 ? -9.130 -1.171 -8.686 1.00 86.62 94 LYS A O 1
ATOM 778 N N . LEU A 1 95 ? -7.049 -0.918 -7.855 1.00 86.56 95 LEU A N 1
ATOM 779 C CA . LEU A 1 95 ? -6.528 -2.234 -8.242 1.00 86.56 95 LEU A CA 1
ATOM 780 C C . LEU A 1 95 ? -7.009 -3.354 -7.315 1.00 86.56 95 LEU A C 1
ATOM 782 O O . LEU A 1 95 ? -7.170 -4.496 -7.748 1.00 86.56 95 LEU A O 1
ATOM 786 N N . GLU A 1 96 ? -7.268 -3.032 -6.052 1.00 87.12 96 GLU A N 1
ATOM 787 C CA . GLU A 1 96 ? -7.868 -3.940 -5.087 1.00 87.12 96 GLU A CA 1
ATOM 788 C C . GLU A 1 96 ? -8.980 -3.222 -4.324 1.00 87.12 96 GLU A C 1
ATOM 790 O O . GLU A 1 96 ? -8.744 -2.474 -3.378 1.00 87.12 96 GLU A O 1
ATOM 795 N N . LYS A 1 97 ? -10.221 -3.470 -4.752 1.00 87.62 97 LYS A N 1
ATOM 796 C CA . LYS A 1 97 ? -11.413 -2.794 -4.224 1.00 87.62 97 LYS A CA 1
ATOM 797 C C . LYS A 1 97 ? -11.697 -3.141 -2.764 1.00 87.62 97 LYS A C 1
ATOM 799 O O . LYS A 1 97 ? -12.432 -2.409 -2.107 1.00 87.62 97 LYS A O 1
ATOM 804 N N . ARG A 1 98 ? -11.147 -4.253 -2.262 1.00 89.62 98 ARG A N 1
ATOM 805 C CA . ARG A 1 98 ? -11.250 -4.634 -0.847 1.00 89.62 98 ARG A CA 1
ATOM 806 C C . ARG A 1 98 ? -10.349 -3.777 0.047 1.00 89.62 98 ARG A C 1
ATOM 808 O O . ARG A 1 98 ? -10.592 -3.728 1.249 1.00 89.62 98 ARG A O 1
ATOM 815 N N . ILE A 1 99 ? -9.352 -3.089 -0.520 1.00 91.12 99 ILE A N 1
ATOM 816 C CA . ILE A 1 99 ? -8.462 -2.187 0.215 1.00 91.12 99 ILE A CA 1
ATOM 817 C C . ILE A 1 99 ? -9.010 -0.763 0.168 1.00 91.12 99 ILE A C 1
ATOM 819 O O . ILE A 1 99 ? -9.084 -0.122 -0.884 1.00 91.12 99 ILE A O 1
ATOM 823 N N . THR A 1 100 ? -9.330 -0.222 1.340 1.00 92.25 100 THR A N 1
ATOM 824 C CA . THR A 1 100 ? -9.853 1.146 1.456 1.00 92.25 100 THR A CA 1
ATOM 825 C C . THR A 1 100 ? -8.809 2.080 2.048 1.00 92.25 100 THR A C 1
ATOM 827 O O . THR A 1 100 ? -8.344 1.847 3.160 1.00 92.25 100 THR A O 1
ATOM 830 N N . PHE A 1 101 ? -8.485 3.172 1.355 1.00 93.50 101 PHE A N 1
ATOM 831 C CA . PHE A 1 101 ? -7.714 4.275 1.927 1.00 93.50 101 PHE A CA 1
ATOM 832 C C . PHE A 1 101 ? -8.660 5.309 2.549 1.00 93.50 101 PHE A C 1
ATOM 834 O O . PHE A 1 101 ? -9.442 5.947 1.841 1.00 93.50 101 PHE A O 1
ATOM 841 N N . LYS A 1 102 ? -8.623 5.472 3.875 1.00 92.50 102 LYS A N 1
ATOM 842 C CA . LYS A 1 102 ? -9.499 6.418 4.585 1.00 92.50 102 LYS A CA 1
ATOM 843 C C . LYS A 1 102 ? -8.819 7.053 5.792 1.00 92.50 102 LYS A C 1
ATOM 845 O O . LYS A 1 102 ? -7.833 6.552 6.332 1.00 92.50 102 LYS A O 1
ATOM 850 N N . ARG A 1 103 ? -9.389 8.178 6.216 1.00 92.94 103 ARG A N 1
ATOM 851 C CA . ARG A 1 103 ? -9.029 8.862 7.457 1.00 92.94 103 ARG A CA 1
ATOM 852 C C . ARG A 1 103 ? -9.567 8.082 8.659 1.00 92.94 103 ARG A C 1
ATOM 854 O O . ARG A 1 103 ? -10.682 7.567 8.602 1.00 92.94 103 ARG A O 1
ATOM 861 N N . TYR A 1 104 ? -8.812 8.048 9.748 1.00 89.94 104 TYR A N 1
ATOM 862 C CA . TYR A 1 104 ? -9.234 7.471 11.021 1.00 89.94 104 TYR A CA 1
ATOM 863 C C . TYR A 1 104 ? -8.747 8.321 12.198 1.00 89.94 104 TYR A C 1
ATOM 865 O O . TYR A 1 104 ? -7.912 9.213 12.033 1.00 89.94 104 TYR A O 1
ATOM 873 N N . LYS A 1 105 ? -9.319 8.072 13.379 1.00 88.06 105 LYS A N 1
ATOM 874 C CA . LYS A 1 105 ? -8.902 8.703 14.631 1.00 88.06 105 LYS A CA 1
ATOM 875 C C . LYS A 1 105 ? -8.289 7.659 15.544 1.00 88.06 105 LYS A C 1
ATOM 877 O O . LYS A 1 105 ? -8.886 6.606 15.746 1.00 88.06 105 LYS A O 1
ATOM 882 N N . GLU A 1 106 ? -7.138 7.976 16.109 1.00 82.50 106 GLU A N 1
ATOM 883 C CA . GLU A 1 106 ? -6.454 7.140 17.088 1.00 82.50 106 GLU A CA 1
ATOM 884 C C . GLU A 1 106 ? -5.752 8.050 18.088 1.00 82.50 106 GLU A C 1
ATOM 886 O O . GLU A 1 106 ? -5.079 9.000 17.696 1.00 82.50 106 GLU A O 1
ATOM 891 N N . ASN A 1 107 ? -5.976 7.817 19.383 1.00 81.94 107 ASN A N 1
ATOM 892 C CA . ASN A 1 107 ? -5.390 8.611 20.471 1.00 81.94 107 ASN A CA 1
ATOM 893 C C . ASN A 1 107 ? -5.576 10.136 20.316 1.00 81.94 107 ASN A C 1
ATOM 895 O O . ASN A 1 107 ? -4.705 10.925 20.667 1.00 81.94 107 ASN A O 1
ATOM 899 N N . GLY A 1 108 ? -6.712 10.564 19.753 1.00 82.69 108 GLY A N 1
ATOM 900 C CA . GLY A 1 108 ? -7.017 11.979 19.503 1.00 82.69 108 GLY A CA 1
ATOM 901 C C . GLY A 1 108 ? -6.356 12.577 18.253 1.00 82.69 108 GLY A C 1
ATOM 902 O O . GLY A 1 108 ? -6.764 13.654 17.818 1.00 82.69 108 GLY A O 1
ATOM 903 N N . ALA A 1 109 ? -5.415 11.872 17.620 1.00 85.81 109 ALA A N 1
ATOM 904 C CA . ALA A 1 109 ? -4.823 12.260 16.347 1.00 85.81 109 ALA A CA 1
ATOM 905 C C . ALA A 1 109 ? -5.698 11.810 15.168 1.00 85.81 109 ALA A C 1
ATOM 907 O O . ALA A 1 109 ? -6.409 10.804 15.229 1.00 85.81 109 ALA A O 1
ATOM 908 N N . THR A 1 110 ? -5.661 12.584 14.083 1.00 87.75 110 THR A N 1
ATOM 909 C CA . THR A 1 110 ? -6.358 12.270 12.831 1.00 87.75 110 THR A CA 1
ATOM 910 C C . THR A 1 110 ? -5.336 11.829 11.791 1.00 87.75 110 THR A C 1
ATOM 912 O O . THR A 1 110 ? -4.577 12.657 11.292 1.00 87.75 110 THR A O 1
ATOM 915 N N . SER A 1 111 ? -5.359 10.546 11.442 1.00 89.94 111 SER A N 1
ATOM 916 C CA . SER A 1 111 ? -4.384 9.905 10.552 1.00 89.94 111 SER A CA 1
ATOM 917 C C . SER A 1 111 ? -5.061 9.331 9.304 1.00 89.94 111 SER A C 1
ATOM 919 O O . SER A 1 111 ? -6.291 9.280 9.211 1.00 89.94 111 SER A O 1
ATOM 921 N N . TYR A 1 112 ? -4.265 8.904 8.322 1.00 92.62 112 TYR A N 1
ATOM 922 C CA . TYR A 1 112 ? -4.740 8.192 7.133 1.00 92.62 112 TYR A CA 1
ATOM 923 C C . TYR A 1 112 ? -4.112 6.810 7.051 1.00 92.62 112 TYR A C 1
ATOM 925 O O . TYR A 1 112 ? -2.914 6.655 7.281 1.00 92.62 112 TYR A O 1
ATOM 933 N N . GLY A 1 113 ? -4.914 5.817 6.682 1.00 93.88 113 GLY A N 1
ATOM 934 C CA . GLY A 1 113 ? -4.461 4.437 6.591 1.00 93.88 113 GLY A CA 1
ATOM 935 C C . GLY A 1 113 ? -5.186 3.650 5.513 1.00 93.88 113 GLY A C 1
ATOM 936 O O . GLY A 1 113 ? -6.277 4.019 5.064 1.00 93.88 113 GLY A O 1
ATOM 937 N N . PHE A 1 114 ? -4.546 2.563 5.107 1.00 94.69 114 PHE A N 1
ATOM 938 C CA . PHE A 1 114 ? -5.115 1.521 4.271 1.00 94.69 114 PHE A CA 1
ATOM 939 C C . PHE A 1 114 ? -5.713 0.438 5.160 1.00 94.69 114 PHE A C 1
ATOM 941 O O . PHE A 1 114 ? -5.088 0.002 6.123 1.00 94.69 114 PHE A O 1
ATOM 948 N N . PHE A 1 115 ? -6.926 0.019 4.828 1.00 94.06 115 PHE A N 1
ATOM 949 C CA . PHE A 1 115 ? -7.669 -1.013 5.536 1.00 94.06 115 PHE A CA 1
ATOM 950 C C . PHE A 1 115 ? -7.799 -2.222 4.621 1.00 94.06 115 PHE A C 1
ATOM 952 O O . PHE A 1 115 ? -8.423 -2.125 3.563 1.00 94.06 115 PHE A O 1
ATOM 959 N N . PHE A 1 116 ? -7.193 -3.324 5.036 1.00 93.75 116 PHE A N 1
ATOM 960 C CA . PHE A 1 116 ? -7.154 -4.609 4.360 1.00 93.75 116 PHE A CA 1
ATOM 961 C C . PHE A 1 116 ? -8.110 -5.579 5.059 1.00 93.75 116 PHE A C 1
ATOM 963 O O . PHE A 1 116 ? -8.303 -5.486 6.273 1.00 93.75 116 PHE A O 1
ATOM 970 N N . PRO A 1 117 ? -8.726 -6.513 4.328 1.00 91.12 117 PRO A N 1
ATOM 971 C CA . PRO A 1 117 ? -9.539 -7.550 4.948 1.00 91.12 117 PRO A CA 1
ATOM 972 C C . PRO A 1 117 ? -8.657 -8.560 5.713 1.00 91.12 117 PRO A C 1
ATOM 974 O O . PRO A 1 117 ? -7.485 -8.730 5.390 1.00 91.12 117 PRO A O 1
ATOM 977 N N . ASN A 1 118 ? -9.207 -9.238 6.722 1.00 86.12 118 ASN A N 1
ATOM 978 C CA . ASN A 1 118 ? -8.439 -10.166 7.569 1.00 86.12 118 ASN A CA 1
ATOM 979 C C . ASN A 1 118 ? -7.905 -11.413 6.844 1.00 86.12 118 ASN A C 1
ATOM 981 O O . ASN A 1 118 ? -6.935 -12.010 7.284 1.00 86.12 118 ASN A O 1
ATOM 985 N N . ASP A 1 119 ? -8.506 -11.804 5.723 1.00 84.88 119 ASP A N 1
ATOM 986 C CA . ASP A 1 119 ? -8.022 -12.898 4.869 1.00 84.88 119 ASP A CA 1
ATOM 987 C C . ASP A 1 119 ? -6.880 -12.466 3.932 1.00 84.88 119 ASP A C 1
ATOM 989 O O . ASP A 1 119 ? -6.461 -13.240 3.076 1.00 84.88 119 ASP A O 1
ATOM 993 N N . PHE A 1 120 ? -6.404 -11.221 4.046 1.00 84.25 120 PHE A N 1
ATOM 994 C CA . PHE A 1 120 ? -5.326 -10.698 3.211 1.00 84.25 120 PHE A CA 1
ATOM 995 C C . PHE A 1 120 ? -3.944 -11.196 3.639 1.00 84.25 120 PHE A C 1
ATOM 997 O O . PHE A 1 120 ? -3.019 -11.158 2.834 1.00 84.25 120 PHE A O 1
ATOM 1004 N N . ASN A 1 121 ? -3.792 -11.656 4.883 1.00 74.94 121 ASN A N 1
ATOM 1005 C CA . ASN A 1 121 ? -2.571 -12.319 5.316 1.00 74.94 121 ASN A CA 1
ATOM 1006 C C . ASN A 1 121 ? -2.811 -13.838 5.317 1.00 74.94 121 ASN A C 1
ATOM 1008 O O . ASN A 1 121 ? -3.659 -14.299 6.087 1.00 74.94 121 ASN A O 1
ATOM 1012 N N . PRO A 1 122 ? -2.134 -14.620 4.457 1.00 57.38 122 PRO A N 1
ATOM 1013 C CA . PRO A 1 122 ? -2.165 -16.069 4.577 1.00 57.38 122 PRO A CA 1
ATOM 1014 C C . PRO A 1 122 ? -1.464 -16.441 5.891 1.00 57.38 122 PRO A C 1
ATOM 1016 O O . PRO A 1 122 ? -0.310 -16.071 6.099 1.00 57.38 122 PRO A O 1
ATOM 1019 N N . VAL A 1 123 ? -2.200 -17.090 6.797 1.00 54.75 123 VAL A N 1
ATOM 1020 C CA . VAL A 1 123 ? -1.662 -17.672 8.041 1.00 54.75 123 VAL A CA 1
ATOM 1021 C C . VAL A 1 123 ? -0.658 -18.769 7.712 1.00 54.75 123 VAL A C 1
ATOM 1023 O O . VAL A 1 123 ? -0.962 -19.569 6.796 1.00 54.75 123 VAL A O 1
#

Foldseek 3Di:
DDVVVVVVVVVVDPDDPDDDPDVVVLVDPPDQPCLLVVVLSVCQVQPCVVFDWDDDPQWTKGFLVRVQVVSCVSCVVSVHDRDDSVVSQVVNCVSPVQWDWDWDDDPNDIGIIIIHGNVSHDD

InterPro domains:
  IPR004968 DNA primase/nucleoside triphosphatase, C-terminal [PF03288] (33-107)